Protein AF-A0A7W0KYZ1-F1 (afdb_monomer)

Mean predicted aligned error: 17.06 Å

Radius of gyration: 22.35 Å; Cα contacts (8 Å, |Δi|>4): 1; chains: 1; bounding box: 61×16×58 Å

Sequence (62 aa):
MATVESRQRVTDEEAAAIGAAVEAAWPRAVEAEEEARRTAAWRFSGRWWSQPLPLRRARPWM

Solvent-accessible surface area (backbone atoms only — not comparable to full-atom values): 4536 Å² total; per-residue (Å²): 136,85,84,84,77,87,76,82,70,81,47,73,67,56,51,50,53,52,52,52,49,51,66,71,66,51,83,72,96,63,87,77,70,87,76,60,85,74,62,75,76,80,75,69,84,66,74,85,84,56,80,59,71,82,80,74,55,89,64,96,85,116

pLDDT: mean 72.1, std 15.38, range [43.31, 96.56]

Structure (mmCIF, N/CA/C/O backbone):
data_AF-A0A7W0KYZ1-F1
#
_entry.id   AF-A0A7W0KYZ1-F1
#
loop_
_atom_site.group_PDB
_atom_site.id
_atom_site.type_symbol
_atom_site.label_atom_id
_atom_site.label_alt_id
_atom_site.label_comp_id
_atom_site.label_asym_id
_atom_site.label_entity_id
_atom_site.label_seq_id
_atom_site.pdbx_PDB_ins_code
_atom_site.Cartn_x
_atom_site.Cartn_y
_atom_site.Cartn_z
_atom_site.occupancy
_atom_site.B_iso_or_equiv
_atom_site.auth_seq_id
_atom_site.auth_comp_id
_atom_site.auth_asym_id
_atom_site.auth_atom_id
_atom_site.pdbx_PDB_model_num
ATOM 1 N N . MET A 1 1 ? 8.698 2.408 36.996 1.00 43.31 1 MET A N 1
ATOM 2 C CA . MET A 1 1 ? 8.683 1.865 35.620 1.00 43.31 1 MET A CA 1
ATOM 3 C C . MET A 1 1 ? 7.234 1.727 35.192 1.00 43.31 1 MET A C 1
ATOM 5 O O . MET A 1 1 ? 6.551 0.879 35.745 1.00 43.31 1 MET A O 1
ATOM 9 N N . ALA A 1 2 ? 6.745 2.597 34.306 1.00 49.28 2 ALA A N 1
ATOM 10 C CA . ALA A 1 2 ? 5.384 2.502 33.779 1.00 49.28 2 ALA A CA 1
ATOM 11 C C . ALA A 1 2 ? 5.403 1.660 32.499 1.00 49.28 2 ALA A C 1
ATOM 13 O O . ALA A 1 2 ? 6.104 1.995 31.545 1.00 49.28 2 ALA A O 1
ATOM 14 N N . THR A 1 3 ? 4.674 0.549 32.507 1.00 57.56 3 THR A N 1
ATOM 15 C CA . THR A 1 3 ? 4.459 -0.298 31.333 1.00 57.56 3 THR A CA 1
ATOM 16 C C . THR A 1 3 ? 3.576 0.470 30.351 1.00 57.56 3 THR A C 1
ATOM 18 O O . THR A 1 3 ? 2.405 0.706 30.638 1.00 57.56 3 THR A O 1
ATOM 21 N N . VAL A 1 4 ? 4.137 0.910 29.219 1.00 65.94 4 VAL A N 1
ATOM 22 C CA . VAL A 1 4 ? 3.353 1.522 28.138 1.00 65.94 4 VAL A CA 1
ATOM 23 C C . VAL A 1 4 ? 2.586 0.410 27.449 1.00 65.94 4 VAL A C 1
ATOM 25 O O . VAL A 1 4 ? 3.157 -0.454 26.789 1.00 65.94 4 VAL A O 1
ATOM 28 N N . GLU A 1 5 ? 1.283 0.416 27.644 1.00 61.81 5 GLU A N 1
ATOM 29 C CA . GLU A 1 5 ? 0.397 -0.582 27.092 1.00 61.81 5 GLU A CA 1
ATOM 30 C C . GLU A 1 5 ? -0.263 -0.002 25.836 1.00 61.81 5 GLU A C 1
ATOM 32 O O . GLU A 1 5 ? -1.241 0.738 25.909 1.00 61.81 5 GLU A O 1
ATOM 37 N N . SER A 1 6 ? 0.295 -0.275 24.656 1.00 65.12 6 SER A N 1
ATOM 38 C CA . SER A 1 6 ? -0.327 0.146 23.397 1.00 65.12 6 SER A CA 1
ATOM 39 C C . SER A 1 6 ? -1.442 -0.837 23.022 1.00 65.12 6 SER A C 1
ATOM 41 O O . SER A 1 6 ? -1.218 -1.790 22.276 1.00 65.12 6 SER A O 1
ATOM 43 N N . ARG A 1 7 ? -2.647 -0.628 23.568 1.00 64.44 7 ARG A N 1
ATOM 44 C CA . ARG A 1 7 ? -3.864 -1.420 23.281 1.00 64.44 7 ARG A CA 1
ATOM 45 C C . ARG A 1 7 ? -4.741 -0.836 22.166 1.00 64.44 7 ARG A C 1
ATOM 47 O O . ARG A 1 7 ? -5.945 -1.077 22.168 1.00 64.44 7 ARG A O 1
ATOM 54 N N . GLN A 1 8 ? -4.196 -0.074 21.219 1.00 72.00 8 GLN A N 1
ATOM 55 C CA . GLN A 1 8 ? -5.026 0.413 20.113 1.00 72.00 8 GLN A CA 1
ATOM 56 C C . GLN A 1 8 ? -5.435 -0.786 19.239 1.00 72.00 8 GLN A C 1
ATOM 58 O O . GLN A 1 8 ? -4.639 -1.287 18.444 1.00 72.00 8 GLN A O 1
ATOM 63 N N . ARG A 1 9 ? -6.663 -1.286 19.425 1.00 77.19 9 ARG A N 1
ATOM 64 C CA . ARG A 1 9 ? -7.289 -2.206 18.474 1.00 77.19 9 ARG A CA 1
ATOM 65 C C . ARG A 1 9 ? -7.787 -1.370 17.306 1.00 77.19 9 ARG A C 1
ATOM 67 O O . ARG A 1 9 ? -8.535 -0.425 17.525 1.00 77.19 9 ARG A O 1
ATOM 74 N N . VAL A 1 10 ? -7.358 -1.732 16.103 1.00 84.00 10 VAL A N 1
ATOM 75 C CA . VAL A 1 10 ? -7.900 -1.175 14.862 1.00 84.00 10 VAL A CA 1
ATOM 76 C C . VAL A 1 10 ? -9.392 -1.491 14.828 1.00 84.00 10 VAL A C 1
ATOM 78 O O . VAL A 1 10 ? -9.785 -2.643 15.026 1.00 84.00 10 VAL A O 1
ATOM 81 N N . THR A 1 11 ? -10.207 -0.461 14.652 1.00 92.69 11 THR A N 1
ATOM 82 C CA . THR A 1 11 ? -11.656 -0.596 14.491 1.00 92.69 11 THR A CA 1
ATOM 83 C C . THR A 1 11 ? -11.992 -1.195 13.125 1.00 92.69 11 THR A C 1
ATOM 85 O O . THR A 1 11 ? -11.198 -1.114 12.187 1.00 92.69 11 THR A O 1
ATOM 88 N N . ASP A 1 12 ? -13.184 -1.773 12.983 1.00 93.88 12 ASP A N 1
ATOM 89 C CA . ASP A 1 12 ? -13.619 -2.344 11.700 1.00 93.88 12 ASP A CA 1
ATOM 90 C C . ASP A 1 12 ? -13.695 -1.277 10.594 1.00 93.88 12 ASP A C 1
ATOM 92 O O . ASP A 1 12 ? -13.370 -1.549 9.439 1.00 93.88 12 ASP A O 1
ATOM 96 N N . GLU A 1 13 ? -14.056 -0.041 10.953 1.00 94.31 13 GLU A N 1
ATOM 97 C CA . GLU A 1 13 ? -14.066 1.105 10.040 1.00 94.31 13 GLU A CA 1
ATOM 98 C C . GLU A 1 13 ? -12.651 1.472 9.571 1.00 94.31 13 GLU A C 1
ATOM 100 O O . GLU A 1 13 ? -12.418 1.642 8.373 1.00 94.31 13 GLU A O 1
ATOM 105 N N . GLU A 1 14 ? -11.678 1.527 10.484 1.00 94.19 14 GLU A N 1
ATOM 106 C CA . GLU A 1 14 ? -10.274 1.774 10.135 1.00 94.19 14 GLU A CA 1
ATOM 107 C C . GLU A 1 14 ? -9.699 0.642 9.272 1.00 94.19 14 GLU A C 1
ATOM 109 O O . GLU A 1 14 ? -8.992 0.904 8.297 1.00 94.19 14 GLU A O 1
ATOM 114 N N . ALA A 1 15 ? -10.027 -0.616 9.582 1.00 94.81 15 ALA A N 1
ATOM 115 C CA . ALA A 1 15 ? -9.615 -1.764 8.778 1.00 94.81 15 ALA A CA 1
ATOM 116 C C . ALA A 1 15 ? -10.202 -1.694 7.358 1.00 94.81 15 ALA A C 1
ATOM 118 O O . ALA A 1 15 ? -9.485 -1.931 6.381 1.00 94.81 15 ALA A O 1
ATOM 119 N N . ALA A 1 16 ? -11.477 -1.310 7.231 1.00 96.19 16 ALA A N 1
ATOM 120 C CA . ALA A 1 16 ? -12.135 -1.113 5.944 1.00 96.19 16 ALA A CA 1
ATOM 121 C C . ALA A 1 16 ? -11.504 0.037 5.142 1.00 96.19 16 ALA A C 1
ATOM 123 O O . ALA A 1 16 ? -11.246 -0.118 3.946 1.00 96.19 16 ALA A O 1
ATOM 124 N N . ALA A 1 17 ? -11.194 1.161 5.794 1.00 96.12 17 ALA A N 1
ATOM 125 C CA . ALA A 1 17 ? -10.539 2.302 5.157 1.00 96.12 17 ALA A CA 1
ATOM 126 C C . ALA A 1 17 ? -9.136 1.946 4.635 1.00 96.12 17 ALA A C 1
ATOM 128 O O . ALA A 1 17 ? -8.783 2.302 3.509 1.00 96.12 17 ALA A O 1
ATOM 129 N N . ILE A 1 18 ? -8.351 1.197 5.418 1.00 95.44 18 ILE A N 1
ATOM 130 C CA . ILE A 1 18 ? -7.025 0.717 5.003 1.00 95.44 18 ILE A CA 1
ATOM 131 C C . ILE A 1 18 ? -7.147 -0.246 3.818 1.00 95.44 18 ILE A C 1
ATOM 133 O O . ILE A 1 18 ? -6.415 -0.094 2.840 1.00 95.44 18 ILE A O 1
ATOM 137 N N . GLY A 1 19 ? -8.083 -1.200 3.869 1.00 96.56 19 GLY A N 1
ATOM 138 C CA . GLY A 1 19 ? -8.328 -2.133 2.766 1.00 96.56 19 GLY A CA 1
ATOM 139 C C . GLY A 1 19 ? -8.687 -1.410 1.466 1.00 96.56 19 GLY A C 1
ATOM 140 O O . GLY A 1 19 ? -8.082 -1.667 0.427 1.00 96.56 19 GLY A O 1
ATOM 141 N N . ALA A 1 20 ? -9.595 -0.434 1.534 1.00 96.56 20 ALA A N 1
ATOM 142 C CA . ALA A 1 20 ? -9.968 0.384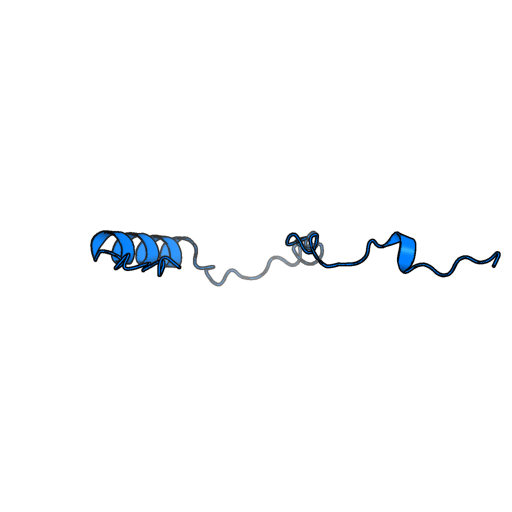 0.381 1.00 96.56 20 ALA A CA 1
ATOM 143 C C . ALA A 1 20 ? -8.778 1.178 -0.186 1.00 96.56 20 ALA A C 1
ATOM 145 O O . ALA A 1 20 ? -8.612 1.256 -1.403 1.00 96.56 20 ALA A O 1
ATOM 146 N N . ALA A 1 21 ? -7.929 1.738 0.681 1.00 96.12 21 ALA A N 1
ATOM 147 C CA . ALA A 1 21 ? -6.736 2.464 0.257 1.00 96.12 21 ALA A CA 1
ATOM 148 C C . ALA A 1 21 ? -5.715 1.550 -0.441 1.00 96.12 21 ALA A C 1
ATOM 150 O O . ALA A 1 21 ? -5.144 1.949 -1.456 1.00 96.12 21 ALA A O 1
ATOM 151 N N . VAL A 1 22 ? -5.506 0.329 0.068 1.00 95.88 22 VAL A N 1
ATOM 152 C CA . VAL A 1 22 ? -4.618 -0.666 -0.558 1.00 95.88 22 VAL A CA 1
ATOM 153 C C . VAL A 1 22 ? -5.121 -1.035 -1.948 1.00 95.88 22 VAL A C 1
ATOM 155 O O . VAL A 1 22 ? -4.347 -0.977 -2.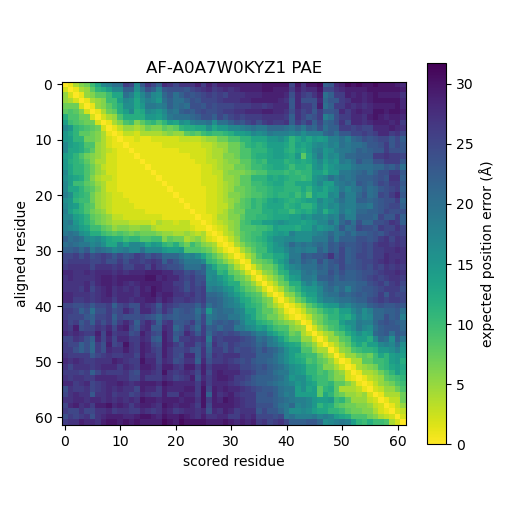897 1.00 95.88 22 VAL A O 1
ATOM 158 N N . GLU A 1 23 ? -6.410 -1.344 -2.085 1.00 94.69 23 GLU A N 1
ATOM 159 C CA . GLU A 1 23 ? -7.010 -1.694 -3.378 1.00 94.69 23 GLU A CA 1
ATOM 160 C C . GLU A 1 23 ? -6.942 -0.540 -4.386 1.00 94.69 23 GLU A C 1
ATOM 162 O O . GLU A 1 23 ? -6.652 -0.750 -5.565 1.00 94.69 23 GLU A O 1
ATOM 167 N N . ALA A 1 24 ? -7.165 0.696 -3.928 1.00 94.06 24 ALA A N 1
ATOM 168 C CA . ALA A 1 24 ? -7.077 1.885 -4.772 1.00 94.06 24 ALA A CA 1
ATOM 169 C C . ALA A 1 24 ? -5.638 2.195 -5.215 1.00 94.06 24 ALA A C 1
ATOM 171 O O . ALA A 1 24 ? -5.424 2.667 -6.331 1.00 94.06 24 ALA A O 1
ATOM 172 N N . ALA A 1 25 ? -4.656 1.940 -4.346 1.00 93.38 25 ALA A N 1
ATOM 173 C CA . ALA A 1 25 ? -3.242 2.173 -4.622 1.00 93.38 25 ALA A CA 1
ATOM 174 C C . ALA A 1 25 ? -2.560 0.996 -5.335 1.00 93.38 25 ALA A C 1
ATOM 176 O O . ALA A 1 25 ? -1.409 1.132 -5.760 1.00 93.38 25 ALA A O 1
ATOM 177 N N . TRP A 1 26 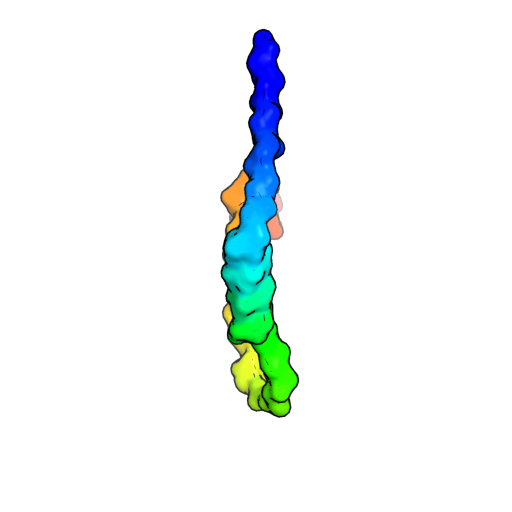? -3.228 -0.158 -5.449 1.00 91.69 26 TRP A N 1
ATOM 178 C CA . TRP A 1 26 ? -2.606 -1.348 -6.008 1.00 91.69 26 TRP A CA 1
ATOM 179 C C . TRP A 1 26 ? -2.278 -1.136 -7.490 1.00 91.69 26 TRP A C 1
ATOM 181 O O . TRP A 1 26 ? -3.169 -0.807 -8.284 1.00 91.69 26 TRP A O 1
ATOM 191 N N . PRO A 1 27 ? -1.015 -1.339 -7.902 1.00 84.50 27 PRO A N 1
ATOM 19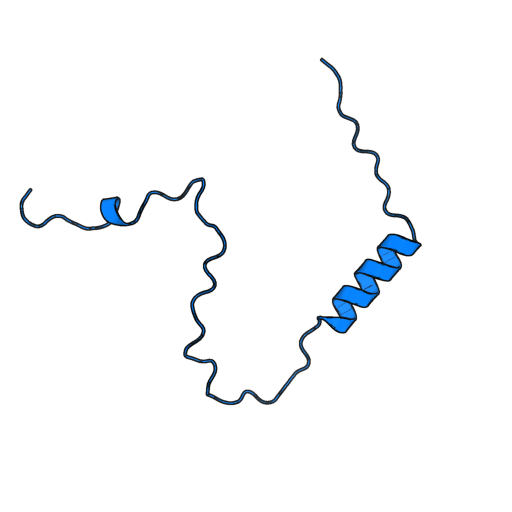2 C CA . PRO A 1 27 ? -0.629 -1.152 -9.287 1.00 84.50 27 PRO A CA 1
ATOM 193 C C . PRO A 1 27 ? -1.381 -2.154 -10.162 1.00 84.50 27 PRO A C 1
ATOM 195 O O . PRO A 1 27 ? -1.341 -3.367 -9.942 1.00 84.50 27 PRO A O 1
ATOM 198 N N . ARG A 1 28 ? -2.076 -1.651 -11.181 1.00 81.88 28 ARG A N 1
ATOM 199 C CA . ARG A 1 28 ? -2.614 -2.502 -12.241 1.00 81.88 28 ARG A CA 1
ATOM 200 C C . ARG A 1 28 ? -1.490 -2.841 -13.205 1.00 81.88 28 ARG A C 1
ATOM 202 O O . ARG A 1 28 ? -0.6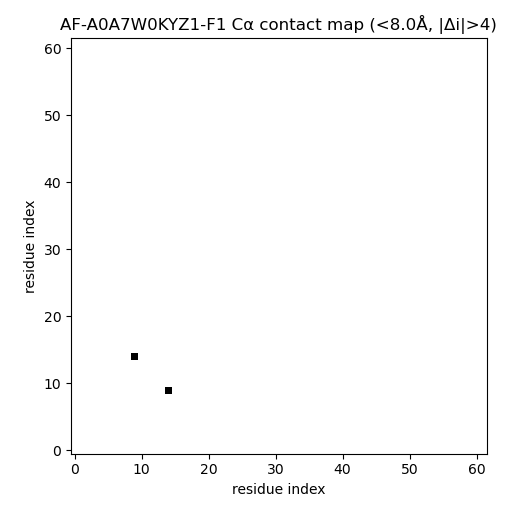37 -2.001 -13.479 1.00 81.88 28 ARG A O 1
ATOM 209 N N . ALA A 1 29 ? -1.495 -4.075 -13.703 1.00 76.19 29 ALA A N 1
ATOM 210 C CA . ALA A 1 29 ? -0.609 -4.461 -14.788 1.00 76.19 29 ALA A CA 1
ATOM 211 C C . ALA A 1 29 ? -0.922 -3.553 -15.986 1.00 76.19 29 ALA A C 1
ATOM 213 O O . ALA A 1 29 ? -2.004 -3.623 -16.565 1.00 76.19 29 ALA A O 1
ATOM 214 N N . VAL A 1 30 ? 0.007 -2.657 -16.287 1.00 73.38 30 VAL A N 1
ATOM 215 C CA . VAL A 1 30 ? 0.036 -1.851 -17.503 1.00 73.38 30 VAL A CA 1
ATOM 216 C C . VAL A 1 30 ? 1.204 -2.369 -18.330 1.00 73.38 30 VAL A C 1
ATOM 218 O O . VAL A 1 30 ? 2.254 -2.686 -17.765 1.00 73.38 30 VAL A O 1
ATOM 221 N N . GLU A 1 31 ? 1.015 -2.506 -19.643 1.00 69.50 31 GLU A N 1
ATOM 222 C CA . GLU A 1 31 ? 2.122 -2.790 -20.561 1.00 69.50 31 GLU A CA 1
ATOM 223 C C . GLU A 1 31 ? 3.200 -1.724 -20.339 1.00 69.50 31 GLU A C 1
ATOM 225 O O . GLU A 1 31 ? 2.912 -0.525 -20.361 1.00 69.50 31 GLU A O 1
ATOM 230 N N . ALA A 1 32 ? 4.416 -2.160 -20.013 1.00 63.47 32 ALA A N 1
ATOM 231 C CA . ALA A 1 32 ? 5.480 -1.252 -19.624 1.00 63.47 32 ALA A CA 1
ATOM 232 C C . ALA A 1 32 ? 5.911 -0.421 -20.838 1.00 63.47 32 ALA A C 1
ATOM 234 O O . ALA A 1 32 ? 6.564 -0.929 -21.745 1.00 63.47 32 ALA A O 1
ATOM 235 N N . GLU A 1 33 ? 5.587 0.870 -20.841 1.00 62.78 33 GLU A N 1
ATOM 236 C CA . GLU A 1 33 ? 6.296 1.827 -21.682 1.00 62.78 33 GLU A CA 1
ATOM 237 C C . GLU A 1 33 ? 7.766 1.833 -21.221 1.00 62.78 33 GLU A C 1
ATOM 239 O O . GLU A 1 33 ? 8.066 2.057 -20.044 1.00 62.78 33 GLU A O 1
ATOM 244 N N . GLU A 1 34 ? 8.689 1.539 -22.142 1.00 56.59 34 GLU A N 1
ATOM 245 C CA . GLU A 1 34 ? 10.143 1.347 -21.954 1.00 56.59 34 GLU A CA 1
ATOM 246 C C . GLU A 1 34 ? 10.874 2.577 -21.337 1.00 56.59 34 GLU A C 1
ATOM 248 O O . GLU A 1 34 ? 12.102 2.624 -21.241 1.00 56.59 34 GLU A O 1
ATOM 253 N N . GLU A 1 35 ? 10.148 3.605 -20.893 1.00 54.25 35 GLU A N 1
ATOM 254 C CA . GLU A 1 35 ? 10.672 4.910 -20.484 1.00 54.25 35 GLU A CA 1
ATOM 255 C C . GLU A 1 35 ? 10.889 5.062 -18.962 1.00 54.25 35 GLU A C 1
ATOM 257 O O . GLU A 1 35 ? 11.427 6.065 -18.493 1.00 54.25 35 GLU A O 1
ATOM 262 N N . ALA A 1 36 ? 10.596 4.037 -18.154 1.00 53.16 36 ALA A N 1
ATOM 263 C CA . ALA A 1 36 ? 10.873 4.059 -16.708 1.00 53.16 36 ALA A CA 1
ATOM 264 C C . ALA A 1 36 ? 12.263 3.514 -16.315 1.00 53.16 36 ALA A C 1
ATOM 266 O O . ALA A 1 36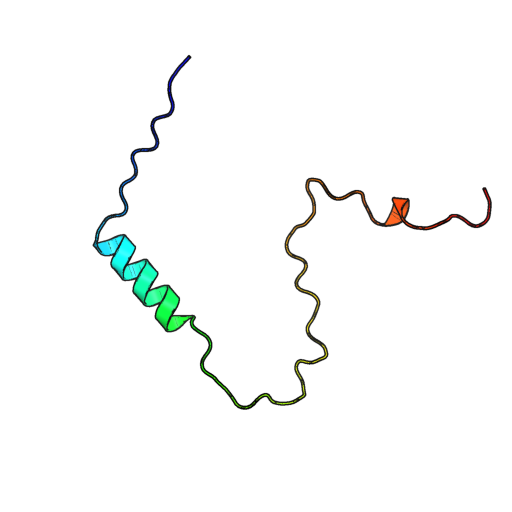 ? 12.625 3.503 -15.134 1.00 53.16 36 ALA A O 1
ATOM 267 N N . ARG A 1 37 ? 13.117 3.098 -17.263 1.00 52.47 37 ARG A N 1
ATOM 268 C CA . AR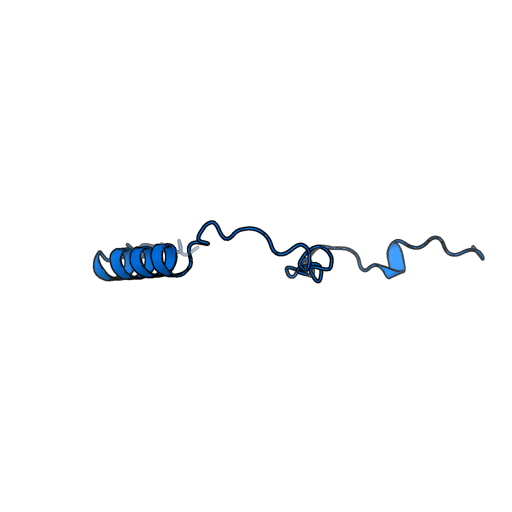G A 1 37 ? 14.470 2.594 -16.929 1.00 52.47 37 ARG A CA 1
ATOM 269 C C . ARG A 1 37 ? 15.438 3.690 -16.446 1.00 52.47 37 ARG A C 1
ATOM 271 O O . ARG A 1 37 ? 16.560 3.393 -16.043 1.00 52.47 37 ARG A O 1
ATOM 278 N N . ARG A 1 38 ? 14.987 4.951 -16.415 1.00 56.09 38 ARG A N 1
ATOM 279 C CA . ARG A 1 38 ? 15.655 6.091 -15.758 1.00 56.09 38 ARG A CA 1
ATOM 280 C C . ARG A 1 38 ? 15.045 6.443 -14.395 1.00 56.09 38 ARG A C 1
ATOM 282 O O . ARG A 1 38 ? 15.133 7.594 -13.977 1.00 56.09 38 ARG A O 1
ATOM 289 N N . THR A 1 39 ? 14.411 5.486 -13.710 1.00 57.06 39 THR A N 1
ATOM 290 C CA . THR A 1 39 ? 13.785 5.721 -12.400 1.00 57.06 39 THR A CA 1
ATOM 291 C C . THR A 1 39 ? 14.799 6.334 -11.438 1.00 57.06 39 THR A C 1
ATOM 293 O O . THR A 1 39 ? 15.775 5.700 -11.028 1.00 57.06 39 THR A O 1
ATOM 296 N N . ALA A 1 40 ? 14.548 7.600 -11.102 1.00 62.31 40 ALA A N 1
ATOM 297 C CA . ALA A 1 40 ? 15.179 8.330 -10.025 1.00 62.31 40 ALA A CA 1
ATOM 298 C C . ALA A 1 40 ? 15.218 7.421 -8.798 1.00 62.31 40 ALA A C 1
ATOM 300 O O . ALA A 1 40 ? 14.173 7.064 -8.257 1.00 62.31 40 ALA A O 1
ATOM 301 N N . ALA A 1 41 ? 16.423 6.996 -8.414 1.00 63.69 41 ALA A N 1
ATOM 302 C CA . ALA A 1 41 ? 16.617 6.107 -7.284 1.00 63.69 41 ALA A CA 1
ATOM 303 C C . ALA A 1 41 ? 15.853 6.677 -6.087 1.00 63.69 41 ALA A C 1
ATOM 305 O O . ALA A 1 41 ? 16.203 7.743 -5.576 1.00 63.69 41 ALA A O 1
ATOM 306 N N . TRP A 1 42 ? 14.792 5.988 -5.674 1.00 54.47 42 TRP A N 1
ATOM 307 C CA . TRP A 1 42 ? 14.019 6.346 -4.502 1.00 54.47 42 TRP A CA 1
ATOM 308 C C . TRP A 1 42 ? 14.977 6.326 -3.315 1.00 54.47 42 TRP A C 1
ATOM 310 O O . TRP A 1 42 ? 15.399 5.274 -2.834 1.00 54.47 42 TRP A O 1
ATOM 320 N N . ARG A 1 43 ? 15.388 7.508 -2.855 1.00 60.94 43 ARG A N 1
ATOM 321 C CA . ARG A 1 43 ? 16.249 7.637 -1.681 1.00 60.94 43 ARG A CA 1
ATOM 32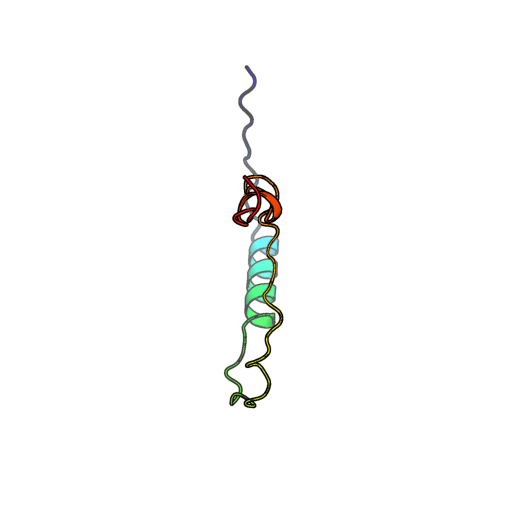2 C C . ARG A 1 43 ? 15.354 7.596 -0.456 1.00 60.94 43 ARG A C 1
ATOM 324 O O . ARG A 1 43 ? 15.145 8.622 0.186 1.00 60.94 43 ARG A O 1
ATOM 331 N N . PHE A 1 44 ? 14.819 6.412 -0.149 1.00 56.53 44 PHE A N 1
ATOM 332 C CA . PHE A 1 44 ? 14.271 6.150 1.179 1.00 56.53 44 PHE A CA 1
ATOM 333 C C . PHE A 1 44 ? 15.314 6.626 2.192 1.00 56.53 44 PHE A C 1
ATOM 335 O O . PHE A 1 44 ? 16.513 6.425 1.971 1.00 56.53 44 PHE A O 1
ATOM 342 N N . SER A 1 45 ? 14.890 7.360 3.219 1.00 60.84 45 SER A N 1
ATOM 343 C CA . SER A 1 45 ? 15.749 8.107 4.138 1.00 60.84 45 SER A CA 1
ATOM 344 C C . SER A 1 45 ? 16.670 7.183 4.946 1.00 60.84 45 SER A C 1
ATOM 346 O O . SER A 1 45 ? 16.504 6.992 6.145 1.00 60.84 45 SER A O 1
ATOM 348 N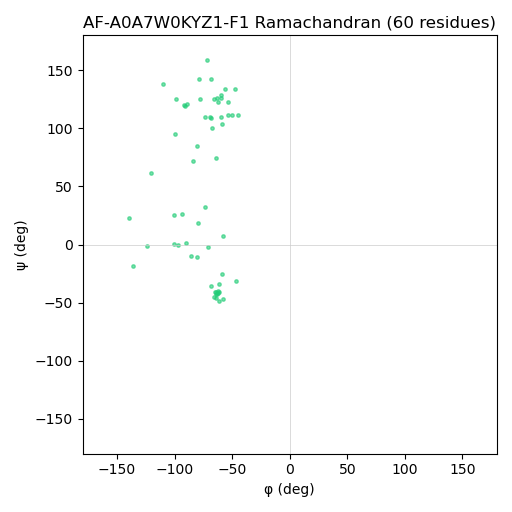 N . GLY A 1 46 ? 17.707 6.636 4.313 1.00 59.12 46 GLY A N 1
ATOM 349 C CA . GLY A 1 46 ? 18.782 5.858 4.927 1.00 59.12 46 GLY A CA 1
ATOM 350 C C . GLY A 1 46 ? 19.744 6.738 5.722 1.00 59.12 46 GLY A C 1
ATOM 351 O O . GLY A 1 46 ? 20.944 6.491 5.743 1.00 59.12 46 GLY A O 1
ATOM 352 N N . ARG A 1 47 ? 19.252 7.822 6.322 1.00 64.94 47 ARG A N 1
ATOM 353 C CA . ARG A 1 47 ? 20.052 8.827 7.021 1.00 64.94 47 ARG A CA 1
ATOM 354 C C . ARG A 1 47 ? 19.627 8.933 8.476 1.00 64.94 47 ARG A C 1
ATOM 356 O O . ARG A 1 47 ? 19.227 9.994 8.929 1.00 64.94 47 ARG A O 1
ATOM 363 N N . TRP A 1 48 ? 19.779 7.835 9.206 1.00 62.88 48 TRP A N 1
ATOM 364 C CA . TRP A 1 48 ? 20.092 7.966 10.631 1.00 62.88 48 TRP A CA 1
ATOM 365 C C . TRP A 1 48 ? 21.192 7.015 11.125 1.00 62.88 48 TRP A C 1
ATOM 367 O O . TRP A 1 48 ? 21.859 7.355 12.091 1.00 62.88 48 TRP A O 1
ATOM 377 N N . TRP A 1 49 ? 21.510 5.933 10.394 1.00 58.72 49 TRP A N 1
ATOM 378 C CA . TRP A 1 49 ? 22.684 5.079 10.683 1.00 58.72 49 TRP A CA 1
ATOM 379 C C . TRP A 1 49 ? 23.677 4.904 9.523 1.00 58.72 49 TRP A C 1
ATOM 381 O O . TRP A 1 49 ? 24.691 4.233 9.691 1.00 58.72 49 TRP A O 1
ATOM 391 N N . SER A 1 50 ? 23.443 5.473 8.334 1.00 66.12 50 SER A N 1
ATOM 392 C CA . SER A 1 50 ? 24.379 5.283 7.216 1.00 66.12 50 SER A CA 1
ATOM 393 C C . SER A 1 50 ? 25.474 6.350 7.213 1.00 66.12 50 SER A C 1
ATOM 395 O O . SER A 1 50 ? 25.202 7.544 7.070 1.00 66.12 50 SER A O 1
ATOM 397 N N . GLN A 1 51 ? 26.725 5.901 7.298 1.00 62.06 51 GLN A N 1
ATOM 398 C CA . GLN A 1 51 ? 27.925 6.735 7.231 1.00 62.06 51 GLN A CA 1
ATOM 399 C C . GLN A 1 51 ? 27.950 7.564 5.928 1.00 62.06 51 GLN A C 1
ATOM 401 O O . GLN A 1 51 ? 27.661 7.028 4.848 1.00 62.06 51 GLN A O 1
ATOM 406 N N . PRO A 1 52 ? 28.252 8.875 5.989 1.00 68.31 52 PRO A N 1
ATOM 407 C CA . PRO A 1 52 ? 28.103 9.753 4.838 1.00 68.31 52 PRO A CA 1
ATOM 408 C C . PRO A 1 52 ? 29.123 9.411 3.738 1.00 68.31 52 PRO A C 1
ATOM 410 O O . PRO A 1 52 ? 30.284 9.109 4.003 1.00 68.31 52 PRO A O 1
ATOM 413 N N . LEU A 1 53 ? 28.682 9.509 2.477 1.00 63.47 53 LEU A N 1
ATOM 414 C CA . LEU A 1 53 ? 29.461 9.212 1.261 1.00 63.47 53 LEU A CA 1
ATOM 415 C C . LEU A 1 53 ? 30.888 9.812 1.196 1.00 63.47 53 LEU A C 1
ATOM 417 O O . LEU A 1 53 ? 31.743 9.154 0.603 1.00 63.47 53 LEU A O 1
ATOM 421 N N . PRO A 1 54 ? 31.206 10.985 1.789 1.00 64.25 54 PRO A N 1
ATOM 422 C CA . PRO A 1 54 ? 32.578 11.492 1.840 1.00 64.25 54 PRO A CA 1
ATOM 423 C C . PRO A 1 54 ? 33.569 10.559 2.547 1.00 64.25 54 PRO A C 1
ATOM 425 O O . PRO A 1 54 ? 34.748 10.603 2.215 1.00 64.25 54 PRO A O 1
ATOM 428 N N . LEU A 1 55 ? 33.107 9.698 3.464 1.00 63.16 55 LEU A N 1
ATOM 429 C CA . LEU A 1 55 ? 33.949 8.711 4.151 1.00 63.16 55 LEU A CA 1
ATOM 430 C C . LEU A 1 55 ? 34.228 7.450 3.319 1.00 63.16 55 LEU A C 1
ATOM 432 O O . LEU A 1 55 ? 35.065 6.642 3.700 1.00 63.16 55 LEU A O 1
ATOM 436 N N . ARG A 1 56 ? 33.526 7.262 2.194 1.00 63.09 56 ARG A N 1
ATOM 437 C CA . ARG A 1 56 ? 33.626 6.057 1.350 1.00 63.09 56 ARG A CA 1
ATOM 438 C C . ARG A 1 56 ? 34.505 6.260 0.110 1.00 63.09 56 ARG A C 1
ATOM 440 O O . ARG A 1 56 ? 34.626 5.344 -0.695 1.00 63.09 56 ARG A O 1
ATOM 447 N N . ARG A 1 57 ? 35.089 7.450 -0.086 1.00 74.69 57 ARG A N 1
ATOM 448 C CA . ARG A 1 57 ? 36.002 7.735 -1.209 1.00 74.69 57 ARG A CA 1
ATOM 449 C C . ARG A 1 57 ? 37.448 7.631 -0.736 1.00 74.69 57 ARG A C 1
ATOM 451 O O . ARG A 1 57 ? 37.830 8.337 0.192 1.00 74.69 57 ARG A O 1
ATOM 458 N N . ALA A 1 58 ? 38.249 6.810 -1.416 1.00 70.19 58 ALA A N 1
ATOM 459 C CA . ALA A 1 58 ? 39.699 6.816 -1.250 1.00 70.19 58 ALA A CA 1
ATOM 460 C C . ALA A 1 58 ? 40.246 8.207 -1.614 1.00 70.19 58 ALA A C 1
ATOM 462 O O . ALA A 1 58 ? 39.900 8.763 -2.663 1.00 70.19 58 ALA A O 1
ATOM 463 N N . ARG A 1 59 ? 41.048 8.798 -0.723 1.00 69.00 59 ARG A N 1
ATOM 464 C CA . ARG A 1 59 ? 41.714 10.084 -0.952 1.00 69.00 59 ARG A CA 1
ATOM 465 C C . ARG A 1 59 ? 43.095 9.807 -1.552 1.00 69.00 59 ARG A C 1
ATOM 467 O O . ARG A 1 59 ? 43.882 9.144 -0.894 1.00 69.00 59 ARG A O 1
ATOM 474 N N . PRO A 1 60 ? 43.403 10.305 -2.760 1.00 74.88 60 PRO A N 1
ATOM 475 C CA . PRO A 1 60 ? 44.635 9.960 -3.474 1.00 74.88 60 PRO A CA 1
ATOM 476 C C . PRO A 1 60 ? 45.890 10.722 -3.000 1.00 74.88 60 PRO A C 1
ATOM 478 O O . PRO A 1 60 ? 46.864 10.795 -3.737 1.00 74.88 60 PRO A O 1
ATOM 481 N N . TRP A 1 61 ? 45.875 11.320 -1.806 1.00 72.62 61 TRP A N 1
ATOM 482 C CA . TRP A 1 61 ? 47.026 12.038 -1.233 1.00 72.62 61 TRP A CA 1
ATOM 483 C C . TRP A 1 61 ? 47.211 11.786 0.272 1.00 72.62 61 TRP A C 1
ATOM 485 O O . TRP A 1 61 ? 47.805 12.606 0.970 1.00 72.62 61 TRP A O 1
ATOM 495 N N . MET A 1 62 ? 46.676 10.673 0.776 1.00 55.66 62 MET A N 1
ATOM 496 C CA . MET A 1 62 ? 47.179 10.042 1.999 1.00 55.66 62 MET A CA 1
ATOM 497 C C . MET A 1 62 ? 48.031 8.841 1.620 1.00 55.66 62 MET A C 1
ATOM 499 O O . MET A 1 62 ? 47.680 8.197 0.605 1.00 55.66 62 MET A O 1
#

Secondary structure (DSSP, 8-state):
--------PPPHHHHHHHHHHHHHHSPP-----GGGGG--------TTTSPPGGGGSPPTT-

Foldseek 3Di:
DDDPDPPDDQDPVNVVVVVVVCVVPPDDDDDDPPPCPPPDPPPPPPPPPDDDPVVVDDDPPD